Protein AF-A4CW11-F1 (afdb_monomer_lite)

Radius of gyration: 20.15 Å; chains: 1; bounding box: 32×16×64 Å

Secondary structure (DSSP, 8-state):
-----THHHHHHHHHHHHHHHHHHT-TT-PPP--SPPTTTTT--SHHHHHHHHHHHHHHHHHHHHHHHHHHHHHHHHHHHHHHS----

pLDDT: mean 82.45, std 16.31, range [39.28, 98.0]

Structure (mmCIF, N/CA/C/O backbone):
data_AF-A4CW11-F1
#
_entry.id   AF-A4CW11-F1
#
loop_
_atom_site.group_PDB
_atom_site.id
_atom_site.type_symbol
_atom_site.label_atom_id
_atom_site.label_alt_id
_atom_site.label_comp_id
_atom_site.label_asym_id
_atom_site.label_entity_id
_atom_site.label_seq_id
_atom_site.pdbx_PDB_ins_code
_atom_site.Cartn_x
_atom_site.Cartn_y
_atom_site.Cartn_z
_atom_site.occupancy
_atom_site.B_iso_or_equiv
_atom_site.auth_seq_id
_atom_site.auth_comp_id
_atom_site.auth_asym_id
_atom_site.auth_atom_id
_atom_site.pdbx_PDB_model_num
ATOM 1 N N . MET A 1 1 ? 18.203 -6.325 29.329 1.00 39.28 1 MET A N 1
ATOM 2 C CA . MET A 1 1 ? 17.108 -7.314 29.343 1.00 39.28 1 MET A CA 1
ATOM 3 C C . MET A 1 1 ? 16.009 -6.768 28.437 1.00 39.28 1 MET A C 1
ATOM 5 O O . MET A 1 1 ? 15.149 -6.036 28.900 1.00 39.28 1 MET A O 1
ATOM 9 N N . THR A 1 2 ? 16.127 -6.957 27.122 1.00 49.81 2 THR A N 1
ATOM 10 C CA . THR A 1 2 ? 15.150 -6.448 26.146 1.00 49.81 2 THR A CA 1
ATOM 11 C C . THR A 1 2 ? 13.906 -7.323 26.213 1.00 49.81 2 THR A C 1
ATOM 13 O O . THR A 1 2 ? 13.908 -8.430 25.676 1.00 49.81 2 THR A O 1
ATOM 16 N N . GLY A 1 3 ? 12.871 -6.852 26.910 1.00 52.69 3 GLY A N 1
ATOM 17 C CA . GLY A 1 3 ? 11.528 -7.381 26.725 1.00 52.69 3 GLY A CA 1
ATOM 18 C C . GLY A 1 3 ? 11.163 -7.148 25.269 1.00 52.69 3 GLY A C 1
ATOM 19 O O . GLY A 1 3 ? 11.015 -6.009 24.839 1.00 52.69 3 GLY A O 1
ATOM 20 N N . ILE A 1 4 ? 11.127 -8.214 24.477 1.00 55.91 4 ILE A N 1
ATOM 21 C CA . ILE A 1 4 ? 10.468 -8.163 23.180 1.00 55.91 4 ILE A CA 1
ATOM 22 C C . ILE A 1 4 ? 9.005 -7.927 23.543 1.00 55.91 4 ILE A C 1
ATOM 24 O O . ILE A 1 4 ? 8.369 -8.840 24.063 1.00 55.91 4 ILE A O 1
ATOM 28 N N . ASP A 1 5 ? 8.530 -6.690 23.382 1.00 60.56 5 ASP A N 1
ATOM 29 C CA . ASP A 1 5 ? 7.144 -6.310 23.649 1.00 60.56 5 ASP A CA 1
ATOM 30 C C . ASP A 1 5 ? 6.230 -7.347 22.996 1.00 60.56 5 ASP A C 1
ATOM 32 O O . ASP A 1 5 ? 6.190 -7.467 21.767 1.00 60.56 5 ASP A O 1
ATOM 36 N N . SER A 1 6 ? 5.500 -8.112 23.805 1.00 62.78 6 SER A N 1
ATOM 37 C CA . SER A 1 6 ? 4.507 -9.085 23.336 1.00 62.78 6 SER A CA 1
ATOM 38 C C . SER A 1 6 ? 3.421 -8.431 22.473 1.00 62.78 6 SER A C 1
ATOM 40 O O . SER A 1 6 ? 2.730 -9.118 21.726 1.00 62.78 6 SER A O 1
ATOM 42 N N . SER A 1 7 ? 3.329 -7.101 22.508 1.00 68.19 7 SER A N 1
ATOM 43 C CA . SER A 1 7 ? 2.450 -6.271 21.684 1.00 68.19 7 SER A CA 1
ATOM 44 C C . SER A 1 7 ? 2.965 -6.055 20.253 1.00 68.19 7 SER A C 1
ATOM 46 O O . SER A 1 7 ? 2.176 -5.799 19.350 1.00 68.19 7 SER A O 1
ATOM 48 N N . GLN A 1 8 ? 4.269 -6.210 19.988 1.00 78.94 8 GLN A N 1
ATOM 49 C CA . GLN A 1 8 ? 4.842 -6.076 18.640 1.00 78.94 8 GLN A CA 1
ATOM 50 C C . GLN A 1 8 ? 4.279 -7.079 17.617 1.00 78.94 8 GLN A C 1
ATOM 52 O O . GLN A 1 8 ? 3.940 -6.658 16.508 1.00 78.94 8 GLN A O 1
ATOM 57 N N . PRO A 1 9 ? 4.174 -8.393 17.909 1.00 85.75 9 PRO A N 1
ATOM 58 C CA . PRO A 1 9 ? 3.527 -9.326 16.988 1.00 85.75 9 PRO A CA 1
ATOM 59 C C . PRO A 1 9 ? 2.040 -9.011 16.772 1.00 85.75 9 PRO A C 1
ATOM 61 O O . PRO A 1 9 ? 1.599 -9.071 15.626 1.00 85.75 9 PRO A O 1
ATOM 64 N N . LEU A 1 10 ? 1.304 -8.601 17.814 1.00 89.25 10 LEU A N 1
ATOM 65 C CA . LEU A 1 10 ? -0.113 -8.222 17.706 1.00 89.25 10 LEU A CA 1
ATOM 66 C C . LEU A 1 10 ? -0.307 -6.993 16.813 1.00 89.25 10 LEU A C 1
ATOM 68 O O . LEU A 1 10 ? -1.128 -7.010 15.898 1.00 89.25 10 LEU A O 1
ATOM 72 N N . ARG A 1 11 ? 0.516 -5.959 17.006 1.00 90.44 11 ARG A N 1
ATOM 73 C CA . ARG A 1 11 ? 0.495 -4.749 16.181 1.00 90.44 11 ARG A CA 1
ATOM 74 C C . ARG A 1 11 ? 0.795 -5.045 14.713 1.00 90.44 11 ARG A C 1
ATOM 76 O O . ARG A 1 11 ? 0.096 -4.566 13.825 1.00 90.44 11 ARG A O 1
ATOM 83 N N . ARG A 1 12 ? 1.811 -5.872 14.435 1.00 92.62 12 ARG A N 1
ATOM 84 C CA . ARG A 1 12 ? 2.119 -6.293 13.056 1.00 92.62 12 ARG A CA 1
ATOM 85 C C . ARG A 1 12 ? 0.965 -7.062 12.419 1.00 92.62 12 ARG A C 1
ATOM 87 O O . ARG A 1 12 ? 0.690 -6.847 11.243 1.00 92.62 12 ARG A O 1
ATOM 94 N N . GLN A 1 13 ? 0.307 -7.937 13.177 1.00 94.31 13 GLN A N 1
ATOM 95 C CA . GLN A 1 13 ? -0.851 -8.680 12.690 1.00 94.31 13 GLN A CA 1
ATOM 96 C C . GLN A 1 13 ? -2.016 -7.737 12.373 1.00 94.31 13 GLN A C 1
ATOM 98 O O . GLN A 1 13 ? -2.564 -7.801 11.280 1.00 94.31 13 GLN A O 1
ATOM 103 N N . ARG A 1 14 ? -2.336 -6.795 13.263 1.00 94.19 14 ARG A N 1
ATOM 104 C CA . ARG A 1 14 ? -3.394 -5.802 13.036 1.00 94.19 14 ARG A CA 1
ATOM 105 C C . ARG A 1 14 ? -3.123 -4.926 11.809 1.00 94.19 14 ARG A C 1
ATOM 107 O O . ARG A 1 14 ? -4.008 -4.760 10.976 1.00 94.19 14 ARG A O 1
ATOM 114 N N . LEU A 1 15 ? -1.892 -4.434 11.644 1.00 96.19 15 LEU A N 1
ATOM 115 C CA . LEU A 1 15 ? -1.472 -3.701 10.441 1.00 96.19 15 LEU A CA 1
ATOM 116 C C . LEU A 1 15 ? -1.643 -4.526 9.162 1.00 96.19 15 LEU A C 1
ATOM 118 O O . LEU A 1 15 ? -2.060 -3.990 8.136 1.00 96.19 15 LEU A O 1
ATOM 122 N N . HIS A 1 16 ? -1.315 -5.818 9.216 1.00 96.88 16 HIS A N 1
ATOM 123 C CA . HIS A 1 16 ? -1.488 -6.726 8.088 1.00 96.88 16 HIS A CA 1
ATOM 124 C C . HIS A 1 16 ? -2.965 -6.879 7.709 1.00 96.88 16 HIS A C 1
ATOM 126 O O . HIS A 1 16 ? -3.303 -6.705 6.541 1.00 96.88 16 HIS A O 1
ATOM 132 N N . GLU A 1 17 ? -3.842 -7.118 8.686 1.00 97.50 17 GLU A N 1
ATOM 133 C CA . GLU A 1 17 ? -5.288 -7.233 8.459 1.00 97.50 17 GLU A CA 1
ATOM 134 C C . GLU A 1 17 ? -5.886 -5.934 7.897 1.00 97.50 17 GLU A C 1
ATOM 136 O O . GLU A 1 17 ? -6.643 -5.962 6.926 1.00 97.50 17 GLU A O 1
ATOM 141 N N . LEU A 1 18 ? -5.495 -4.775 8.442 1.00 97.69 18 LEU A N 1
ATOM 142 C CA . LEU A 1 18 ? -5.917 -3.470 7.924 1.00 97.69 18 LEU A CA 1
ATOM 143 C C . LEU A 1 18 ? -5.469 -3.266 6.475 1.00 97.69 18 LEU A C 1
ATOM 145 O O . LEU A 1 18 ? -6.245 -2.790 5.646 1.00 97.69 18 LEU A O 1
ATOM 149 N N . LEU A 1 19 ? -4.232 -3.640 6.149 1.00 97.56 19 LEU A N 1
ATOM 150 C CA . LEU A 1 19 ? -3.721 -3.539 4.788 1.00 97.56 19 LEU A CA 1
ATOM 151 C C . LEU A 1 19 ? -4.473 -4.471 3.828 1.00 97.56 19 LEU A C 1
ATOM 153 O O . LEU A 1 19 ? -4.820 -4.037 2.732 1.00 97.56 19 LEU A O 1
ATOM 157 N N . LEU A 1 20 ? -4.761 -5.714 4.230 1.00 97.19 20 LEU A N 1
ATOM 158 C CA . LEU A 1 20 ? -5.562 -6.644 3.428 1.00 97.19 20 LEU A CA 1
ATOM 159 C C . LEU A 1 20 ? -6.972 -6.101 3.179 1.00 97.19 20 LEU A C 1
ATOM 161 O O . LEU A 1 20 ? -7.446 -6.142 2.045 1.00 97.19 20 LEU A O 1
ATOM 165 N N . ALA A 1 21 ? -7.617 -5.542 4.205 1.00 97.56 21 ALA A N 1
ATOM 166 C CA . ALA A 1 21 ? -8.937 -4.935 4.075 1.00 97.56 21 ALA A CA 1
ATOM 167 C C . ALA A 1 21 ? -8.930 -3.730 3.121 1.00 97.56 21 ALA A C 1
ATOM 169 O O . ALA A 1 21 ? -9.846 -3.579 2.315 1.00 97.56 21 ALA A O 1
ATOM 170 N N . LEU A 1 22 ? -7.894 -2.885 3.177 1.00 97.12 22 LEU A N 1
ATOM 171 C CA . LEU A 1 22 ? -7.737 -1.757 2.256 1.00 97.12 22 LEU A CA 1
ATOM 172 C C . LEU A 1 22 ? -7.501 -2.229 0.818 1.00 97.12 22 LEU A C 1
ATOM 174 O O . LEU A 1 22 ? -8.161 -1.731 -0.085 1.00 97.12 22 LEU A O 1
ATOM 178 N N . ILE A 1 23 ? -6.625 -3.218 0.611 1.00 96.25 23 ILE A N 1
ATOM 179 C CA . ILE A 1 23 ? -6.380 -3.821 -0.708 1.00 96.25 23 ILE A CA 1
ATOM 180 C C . ILE A 1 23 ? -7.669 -4.414 -1.284 1.00 96.25 23 ILE A C 1
ATOM 182 O O . ILE A 1 23 ? -7.965 -4.196 -2.452 1.00 96.25 23 ILE A O 1
ATOM 186 N N . ALA A 1 24 ? -8.466 -5.114 -0.473 1.00 95.25 24 ALA A N 1
ATOM 187 C CA . ALA A 1 24 ? -9.723 -5.719 -0.911 1.00 95.25 24 ALA A CA 1
ATOM 188 C C . ALA A 1 24 ? -10.804 -4.696 -1.311 1.00 95.25 24 ALA A C 1
ATOM 190 O O . ALA A 1 24 ? -11.775 -5.073 -1.963 1.00 95.25 24 ALA A O 1
ATOM 191 N N . ARG A 1 25 ? -10.664 -3.420 -0.918 1.00 95.06 25 ARG A N 1
ATOM 192 C CA . ARG A 1 25 ? -11.552 -2.326 -1.352 1.00 95.06 25 ARG A CA 1
ATOM 193 C C . ARG A 1 25 ? -11.099 -1.647 -2.645 1.00 95.06 25 ARG A C 1
ATOM 195 O O . ARG A 1 25 ? -11.862 -0.849 -3.180 1.00 95.06 25 ARG A O 1
ATOM 202 N N . GLU A 1 26 ? -9.884 -1.909 -3.116 1.00 93.31 26 GLU A N 1
ATOM 203 C CA . GLU A 1 26 ? -9.373 -1.349 -4.366 1.00 93.31 26 GLU A CA 1
ATOM 204 C C . GLU A 1 26 ? -9.740 -2.275 -5.534 1.00 93.31 26 GLU A C 1
ATOM 206 O O . GLU A 1 26 ? -9.145 -3.337 -5.706 1.00 93.31 26 GLU A O 1
ATOM 211 N N . ASP A 1 27 ? -10.716 -1.865 -6.349 1.00 85.75 27 ASP A N 1
ATOM 212 C CA . ASP A 1 27 ? -11.272 -2.693 -7.433 1.00 85.75 27 ASP A CA 1
ATOM 213 C C . ASP A 1 27 ? -10.276 -2.985 -8.577 1.00 85.75 27 ASP A C 1
ATOM 215 O O . ASP A 1 27 ? -10.403 -3.995 -9.266 1.00 85.75 27 ASP A O 1
ATOM 219 N N . ASP A 1 28 ? -9.284 -2.112 -8.792 1.00 87.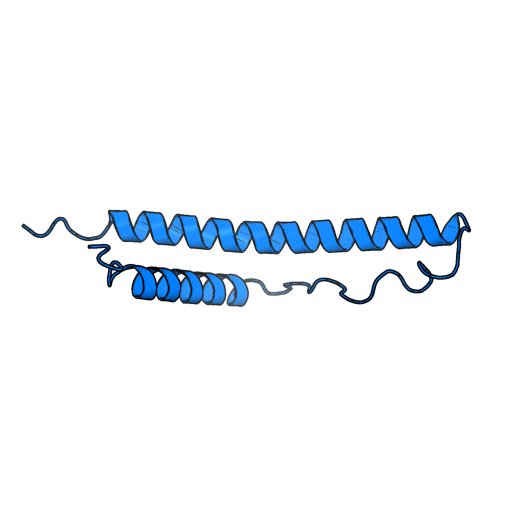94 28 ASP A N 1
ATOM 220 C CA . ASP A 1 28 ? -8.296 -2.217 -9.880 1.00 87.94 28 ASP A CA 1
ATOM 221 C C . ASP A 1 28 ? -6.877 -1.905 -9.380 1.00 87.94 28 ASP A C 1
ATOM 223 O O . ASP A 1 28 ? -6.208 -0.940 -9.781 1.00 87.94 28 ASP A O 1
ATOM 227 N N . LEU A 1 29 ? -6.422 -2.706 -8.415 1.00 90.56 29 LEU A N 1
ATOM 228 C CA . LEU A 1 29 ? -5.070 -2.594 -7.887 1.00 90.56 29 LEU A CA 1
ATOM 229 C C . LEU A 1 29 ? -4.061 -3.229 -8.854 1.00 90.56 29 LEU A C 1
ATOM 231 O O . LEU A 1 29 ? -3.747 -4.417 -8.788 1.00 90.56 29 LEU A O 1
ATOM 235 N N . GLU A 1 30 ? -3.544 -2.403 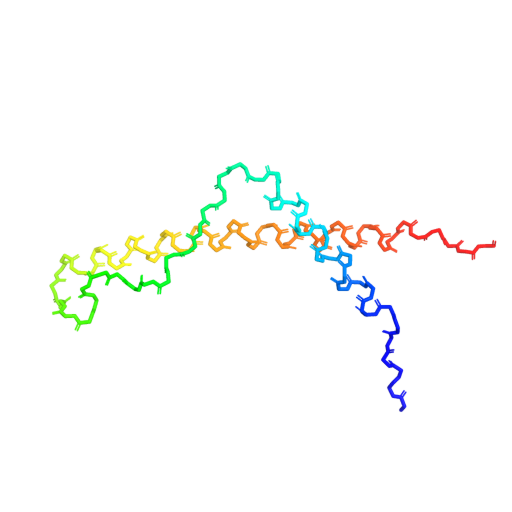-9.759 1.00 91.81 30 G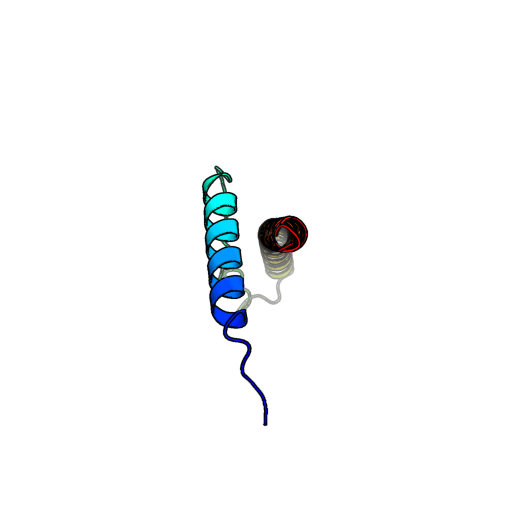LU A N 1
ATOM 236 C CA . GLU A 1 30 ? -2.483 -2.784 -10.691 1.00 91.81 30 GLU A CA 1
ATOM 237 C C . GLU A 1 30 ? -1.236 -3.317 -9.964 1.00 91.81 30 GLU A C 1
ATOM 239 O O . GLU A 1 30 ? -0.764 -2.720 -8.997 1.00 91.81 30 GLU A O 1
ATOM 244 N N . LEU A 1 31 ? -0.640 -4.389 -10.494 1.00 90.56 31 LEU A N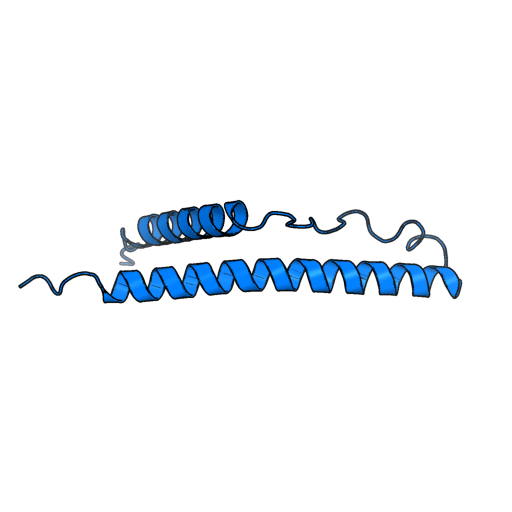 1
ATOM 245 C CA . LEU A 1 31 ? 0.657 -4.898 -10.042 1.00 90.56 31 LEU A CA 1
ATOM 246 C C . LEU A 1 31 ? 1.816 -4.191 -10.761 1.00 90.56 31 LEU A C 1
ATOM 248 O O . LEU A 1 31 ? 1.680 -3.729 -11.899 1.00 90.56 31 LEU A O 1
ATOM 252 N N . MET A 1 32 ? 2.971 -4.124 -10.092 1.00 89.25 32 MET A N 1
ATOM 253 C CA . MET A 1 32 ? 4.209 -3.649 -10.713 1.00 89.25 32 MET A CA 1
ATOM 254 C C . MET A 1 32 ? 4.677 -4.648 -11.768 1.00 89.25 32 MET A C 1
ATOM 256 O O . MET A 1 32 ? 4.556 -5.859 -11.586 1.00 89.25 32 MET A O 1
ATOM 260 N N . ASP A 1 33 ? 5.248 -4.129 -12.848 1.00 84.38 33 ASP A N 1
ATOM 261 C CA . ASP A 1 33 ? 5.872 -4.953 -13.871 1.00 84.38 33 ASP A CA 1
ATOM 262 C C . ASP A 1 33 ? 7.298 -5.306 -13.426 1.00 84.38 33 ASP A C 1
ATOM 264 O O . ASP A 1 33 ? 8.157 -4.423 -13.305 1.00 84.38 33 ASP A O 1
ATOM 268 N N . GLY A 1 34 ? 7.499 -6.578 -13.071 1.00 78.81 34 GLY A N 1
ATOM 269 C CA . GLY A 1 34 ? 8.758 -7.101 -12.535 1.00 78.81 34 GLY A CA 1
ATOM 270 C C . GLY A 1 34 ? 9.775 -7.443 -13.619 1.00 78.81 34 GLY A C 1
ATOM 271 O O . GLY A 1 34 ? 10.981 -7.377 -13.369 1.00 78.81 34 GLY A O 1
ATOM 272 N N . ASP A 1 35 ? 9.293 -7.741 -14.825 1.00 76.62 35 ASP A N 1
ATOM 273 C CA . ASP A 1 35 ? 10.151 -7.836 -15.987 1.00 76.62 35 ASP A CA 1
ATOM 274 C C . ASP A 1 35 ? 10.478 -6.401 -16.411 1.00 76.62 35 ASP A C 1
ATOM 276 O O . ASP A 1 35 ? 9.607 -5.562 -16.656 1.00 76.62 35 ASP A O 1
ATOM 280 N N . GLY A 1 36 ? 11.769 -6.066 -16.405 1.00 70.19 36 GLY A N 1
ATOM 281 C CA . GLY A 1 36 ? 12.222 -4.778 -16.912 1.00 70.19 36 GLY A CA 1
ATOM 282 C C . GLY A 1 36 ? 11.752 -4.575 -18.360 1.00 70.19 36 GLY A C 1
ATOM 283 O O . GLY A 1 36 ? 11.387 -5.536 -19.040 1.00 70.19 36 GLY A O 1
ATOM 284 N N . PRO A 1 37 ? 11.798 -3.340 -18.878 1.00 71.62 37 PRO A N 1
ATOM 285 C CA . PRO A 1 37 ? 11.297 -3.027 -20.212 1.00 71.62 37 PRO A CA 1
ATOM 286 C C . PRO A 1 37 ? 11.886 -3.997 -21.237 1.00 71.62 37 PRO A C 1
ATOM 288 O O . PRO A 1 37 ? 13.113 -4.122 -21.329 1.00 71.62 37 PRO A O 1
ATOM 291 N N . ALA A 1 38 ? 11.032 -4.700 -21.987 1.00 63.25 38 ALA A N 1
ATOM 292 C CA . ALA A 1 38 ? 11.482 -5.638 -23.008 1.00 63.25 38 ALA A CA 1
ATOM 293 C C . ALA A 1 38 ? 12.455 -4.915 -23.960 1.00 63.25 38 ALA A C 1
ATOM 295 O O . ALA A 1 38 ? 12.077 -3.968 -24.646 1.00 63.25 38 ALA A O 1
ATOM 296 N N . GLY A 1 39 ? 13.730 -5.318 -23.956 1.00 56.22 39 GLY A N 1
ATOM 297 C CA . GLY A 1 39 ? 14.778 -4.694 -24.774 1.00 56.22 39 GLY A CA 1
ATOM 298 C C . GLY A 1 39 ? 15.722 -3.718 -24.059 1.00 56.22 39 GLY A C 1
ATOM 299 O O . GLY A 1 39 ? 16.653 -3.230 -24.701 1.00 56.22 39 GLY A O 1
ATOM 300 N N . LEU A 1 40 ? 15.584 -3.483 -22.746 1.00 56.84 40 LEU A N 1
ATOM 301 C CA . LEU A 1 40 ? 16.521 -2.624 -22.001 1.00 56.84 40 LEU A CA 1
ATOM 302 C C . LEU A 1 40 ? 17.956 -3.181 -21.975 1.00 56.84 40 LEU A C 1
ATOM 304 O O . LEU A 1 40 ? 18.921 -2.425 -21.936 1.00 56.84 40 LEU A O 1
ATOM 308 N N . ALA A 1 41 ? 18.094 -4.508 -22.058 1.00 56.25 41 ALA A N 1
ATOM 309 C CA . ALA A 1 41 ? 19.384 -5.190 -22.144 1.00 56.25 41 ALA A CA 1
ATOM 310 C C . ALA A 1 41 ? 20.028 -5.143 -23.548 1.00 56.25 41 ALA A C 1
ATOM 312 O O . ALA A 1 41 ? 21.161 -5.593 -23.698 1.00 56.25 41 ALA A O 1
ATOM 313 N N . GLY A 1 42 ? 19.335 -4.633 -24.578 1.00 54.06 42 GLY A N 1
ATOM 314 C CA . GLY A 1 42 ? 19.773 -4.782 -25.973 1.00 54.06 42 GLY A CA 1
ATOM 315 C C . GLY A 1 42 ? 19.714 -3.537 -26.855 1.00 54.06 42 GLY A C 1
ATOM 316 O O . GLY A 1 42 ? 20.332 -3.546 -27.915 1.00 54.06 42 GLY A O 1
ATOM 317 N N . SER A 1 43 ? 19.016 -2.467 -26.461 1.00 54.09 43 SER A N 1
ATOM 318 C CA . SER A 1 43 ? 18.824 -1.314 -27.345 1.00 54.09 43 SER A CA 1
ATOM 319 C C . SER A 1 43 ? 19.231 0.009 -26.704 1.00 54.09 43 SER A C 1
ATOM 321 O O . SER A 1 43 ? 18.452 0.650 -26.005 1.00 54.09 43 SER A O 1
ATOM 323 N N . ALA A 1 44 ? 20.437 0.472 -27.038 1.00 58.41 44 ALA A N 1
ATOM 324 C CA . ALA A 1 44 ? 20.866 1.861 -26.854 1.00 58.41 44 ALA A CA 1
ATOM 325 C C . ALA A 1 44 ? 20.245 2.811 -27.909 1.00 58.41 44 ALA A C 1
ATOM 327 O O . ALA A 1 44 ? 20.830 3.838 -28.250 1.00 58.41 44 ALA A O 1
ATOM 328 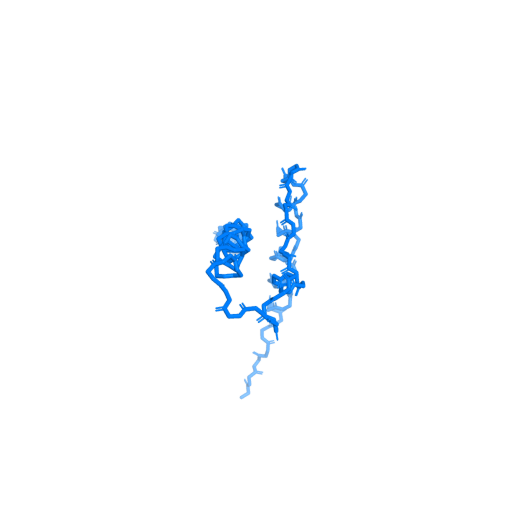N N . SER A 1 45 ? 19.089 2.453 -28.483 1.00 65.25 45 SER A N 1
ATOM 329 C CA . SER A 1 45 ? 18.337 3.315 -29.397 1.00 65.25 45 SER A CA 1
ATOM 330 C C . SER A 1 45 ? 17.403 4.247 -28.618 1.00 65.25 45 SER A C 1
ATOM 332 O O . SER A 1 45 ? 16.945 3.924 -27.519 1.00 65.25 45 SER A O 1
ATOM 334 N N . GLY A 1 46 ? 17.073 5.405 -29.200 1.00 69.88 46 GLY A N 1
ATOM 335 C CA . GLY A 1 46 ? 16.143 6.364 -28.588 1.00 69.88 46 GLY A CA 1
ATOM 336 C C . GLY A 1 46 ? 14.757 5.778 -28.282 1.00 69.88 46 GLY A C 1
ATOM 337 O O . GLY A 1 46 ? 14.105 6.209 -27.338 1.00 69.88 46 GLY A O 1
ATOM 338 N N . GLU A 1 47 ? 14.329 4.750 -29.017 1.00 76.75 47 GLU A N 1
ATOM 339 C CA . GLU A 1 47 ? 13.067 4.041 -28.776 1.00 76.75 47 GLU A CA 1
ATOM 340 C C . GLU A 1 47 ? 13.111 3.197 -27.490 1.00 76.75 47 GLU A C 1
ATOM 342 O O . GLU A 1 47 ? 12.165 3.224 -26.703 1.00 76.75 47 GLU A O 1
ATOM 347 N N . GLY A 1 48 ? 14.244 2.540 -27.205 1.00 77.56 48 GLY A N 1
ATOM 348 C CA . GLY A 1 48 ? 14.448 1.791 -25.959 1.00 77.56 48 GLY A CA 1
ATOM 349 C C . GLY A 1 48 ? 14.382 2.682 -24.715 1.00 77.56 48 GLY A C 1
ATOM 350 O O . GLY A 1 48 ? 13.781 2.304 -23.709 1.00 77.56 48 GLY A O 1
ATOM 351 N N . ALA A 1 49 ? 14.913 3.907 -24.802 1.00 80.19 49 ALA A N 1
ATOM 352 C CA . ALA A 1 49 ? 14.836 4.890 -23.720 1.00 80.19 49 ALA A CA 1
ATOM 353 C C . ALA A 1 49 ? 13.394 5.354 -23.438 1.00 80.19 49 ALA A C 1
ATOM 355 O O . ALA A 1 49 ? 13.009 5.510 -22.279 1.00 80.19 49 ALA A O 1
ATOM 356 N N . VAL A 1 50 ? 12.573 5.531 -24.479 1.00 84.88 50 VAL A N 1
ATOM 357 C CA . VAL A 1 50 ? 11.156 5.908 -24.327 1.00 84.88 50 VAL A CA 1
ATOM 358 C C . VAL A 1 50 ? 10.351 4.780 -23.679 1.00 84.88 50 VAL A C 1
ATOM 360 O O . VAL A 1 50 ? 9.539 5.036 -22.789 1.00 84.88 50 VAL A O 1
ATOM 363 N N . VAL A 1 51 ? 10.581 3.529 -24.086 1.00 84.44 51 VAL A N 1
ATOM 364 C CA . VAL A 1 51 ? 9.921 2.357 -23.486 1.00 84.44 51 VAL A CA 1
ATOM 365 C C . VAL A 1 51 ? 10.325 2.202 -22.014 1.00 84.44 51 VAL A C 1
ATOM 367 O O . VAL A 1 51 ? 9.467 1.966 -21.162 1.00 84.44 51 VAL A O 1
ATOM 370 N N . ALA A 1 52 ? 11.600 2.437 -21.689 1.00 85.12 52 ALA A N 1
ATOM 371 C CA . ALA A 1 52 ? 12.094 2.426 -20.317 1.00 85.12 52 ALA A CA 1
ATOM 372 C C . ALA A 1 52 ? 11.456 3.494 -19.425 1.00 85.12 52 ALA A C 1
ATOM 374 O O . ALA A 1 52 ? 11.035 3.197 -18.306 1.00 85.12 52 ALA A O 1
ATOM 375 N N . ALA A 1 53 ? 11.353 4.725 -19.931 1.00 88.50 53 ALA A N 1
ATOM 376 C CA . ALA A 1 53 ? 10.722 5.824 -19.211 1.00 88.50 53 ALA A CA 1
ATOM 377 C C . ALA A 1 53 ? 9.254 5.507 -18.886 1.00 88.50 53 ALA A C 1
ATOM 379 O O . ALA A 1 53 ? 8.832 5.654 -17.742 1.00 88.50 53 ALA A O 1
ATOM 380 N N . ARG A 1 54 ? 8.497 4.969 -19.852 1.00 88.94 54 ARG A N 1
ATOM 381 C CA . ARG A 1 54 ? 7.088 4.588 -19.650 1.00 88.94 54 ARG A CA 1
ATOM 382 C C . ARG A 1 54 ? 6.910 3.488 -18.605 1.00 88.94 54 ARG A C 1
ATOM 384 O O . ARG A 1 54 ? 6.005 3.576 -17.778 1.00 88.94 54 ARG A O 1
ATOM 391 N N . TRP A 1 55 ? 7.759 2.461 -18.633 1.00 90.94 55 TRP A N 1
ATOM 392 C CA . TRP A 1 55 ? 7.755 1.406 -17.616 1.00 90.94 55 TRP A CA 1
ATOM 393 C C . TRP A 1 55 ? 8.057 1.971 -16.225 1.00 90.94 55 TRP A C 1
ATOM 395 O O . TRP A 1 55 ? 7.344 1.666 -15.269 1.00 90.94 55 TRP A O 1
ATOM 405 N N . LEU A 1 56 ? 9.052 2.859 -16.114 1.00 91.75 56 LEU A N 1
ATOM 406 C CA . LEU A 1 56 ? 9.409 3.490 -14.844 1.00 91.75 56 LEU A CA 1
ATOM 407 C C . LEU A 1 56 ? 8.266 4.360 -14.309 1.00 91.75 56 LEU A C 1
ATOM 409 O O . LEU A 1 56 ? 7.916 4.250 -13.138 1.00 91.75 56 LEU A O 1
ATOM 413 N N . GLU A 1 57 ? 7.644 5.177 -15.160 1.00 93.06 57 GLU A N 1
ATOM 414 C CA . GLU A 1 57 ? 6.480 5.994 -14.800 1.00 93.06 57 GLU A CA 1
ATOM 415 C C . GLU A 1 57 ? 5.293 5.135 -14.344 1.00 93.06 57 GLU A C 1
ATOM 417 O O . GLU A 1 57 ? 4.616 5.471 -13.367 1.00 93.06 57 GLU A O 1
ATOM 422 N N . ARG A 1 58 ? 5.034 4.009 -15.026 1.00 92.94 58 ARG A N 1
ATOM 423 C CA . ARG A 1 58 ? 4.001 3.040 -14.631 1.00 92.94 58 ARG A CA 1
ATOM 424 C C . ARG A 1 58 ? 4.305 2.461 -13.251 1.00 92.94 58 ARG A C 1
ATOM 426 O O . ARG A 1 58 ? 3.461 2.558 -12.364 1.00 92.94 58 ARG A O 1
ATOM 433 N N . ASN A 1 59 ? 5.506 1.929 -13.044 1.00 94.56 59 ASN A N 1
ATOM 434 C CA . ASN A 1 59 ? 5.895 1.326 -11.772 1.00 94.56 59 ASN A CA 1
ATOM 435 C C . ASN A 1 59 ? 5.932 2.348 -10.632 1.00 94.56 59 ASN A C 1
ATOM 437 O O . ASN A 1 59 ? 5.478 2.046 -9.531 1.00 94.56 59 ASN A O 1
ATOM 441 N N . GLN A 1 60 ? 6.375 3.581 -10.887 1.00 94.75 60 GLN A N 1
ATOM 442 C CA . GLN A 1 60 ? 6.322 4.657 -9.901 1.00 94.75 60 GLN A CA 1
ATOM 443 C C . GLN A 1 60 ? 4.876 4.961 -9.494 1.00 94.75 60 GLN A C 1
ATOM 445 O O . GLN A 1 60 ? 4.590 5.079 -8.304 1.00 94.75 60 GLN A O 1
ATOM 450 N N . ARG A 1 61 ? 3.948 5.038 -10.455 1.00 95.19 61 ARG A N 1
ATOM 451 C CA . ARG A 1 61 ? 2.519 5.257 -10.188 1.00 95.19 61 ARG A CA 1
ATOM 452 C C . ARG A 1 61 ? 1.921 4.134 -9.344 1.00 95.19 61 ARG A C 1
ATOM 454 O O . ARG A 1 61 ? 1.252 4.418 -8.354 1.00 95.19 61 ARG A O 1
ATOM 461 N N . VAL A 1 62 ? 2.183 2.880 -9.713 1.00 95.12 62 VAL A N 1
ATOM 462 C CA . VAL A 1 62 ? 1.716 1.701 -8.970 1.00 95.12 62 VAL A CA 1
ATOM 463 C C . VAL A 1 62 ? 2.275 1.711 -7.548 1.00 95.12 62 VAL A C 1
ATOM 465 O O . VAL A 1 62 ? 1.525 1.614 -6.580 1.00 95.12 62 VAL A O 1
ATOM 468 N N . PHE A 1 63 ? 3.579 1.930 -7.398 1.00 95.56 63 PHE A N 1
ATOM 469 C CA . PHE A 1 63 ? 4.230 2.000 -6.095 1.00 95.56 63 PHE A CA 1
ATOM 470 C C . PHE A 1 63 ? 3.631 3.091 -5.197 1.00 95.56 63 PHE A C 1
ATOM 472 O O . PHE A 1 63 ? 3.386 2.845 -4.017 1.00 95.56 63 PHE A O 1
ATOM 479 N N . GLN A 1 64 ? 3.326 4.274 -5.742 1.00 95.94 64 GLN A N 1
ATOM 480 C CA . GLN A 1 64 ? 2.676 5.345 -4.980 1.00 95.94 64 GLN A CA 1
ATOM 481 C C . GLN A 1 64 ? 1.276 4.957 -4.482 1.00 95.94 64 GLN A C 1
ATOM 483 O O . GLN A 1 64 ? 0.931 5.307 -3.349 1.00 95.94 64 GLN A O 1
ATOM 488 N N . LYS A 1 65 ? 0.496 4.200 -5.272 1.00 95.12 65 LYS A N 1
ATOM 489 C CA . LYS A 1 65 ? -0.805 3.654 -4.837 1.00 95.12 65 LYS A CA 1
ATOM 490 C C . LYS A 1 65 ? -0.623 2.717 -3.636 1.00 95.12 65 LYS A C 1
ATOM 492 O O . LYS A 1 65 ? -1.226 2.943 -2.590 1.00 95.12 65 LYS A O 1
ATOM 497 N N . TYR A 1 66 ? 0.285 1.743 -3.726 1.00 96.12 66 TYR A N 1
ATOM 498 C CA . TYR A 1 66 ? 0.585 0.839 -2.606 1.00 96.12 66 TYR A CA 1
ATOM 499 C C . TYR A 1 66 ? 1.086 1.576 -1.362 1.00 96.12 66 TYR A C 1
ATOM 501 O O . TYR A 1 66 ? 0.650 1.287 -0.248 1.00 96.12 66 TYR A O 1
ATOM 509 N N . GLN A 1 67 ? 1.968 2.564 -1.531 1.00 96.38 67 GLN A N 1
ATOM 510 C CA . GLN A 1 67 ? 2.439 3.376 -0.412 1.00 96.38 67 GLN A CA 1
ATOM 511 C C . GLN A 1 67 ? 1.303 4.145 0.267 1.00 96.38 67 GLN A C 1
ATOM 513 O O . GLN A 1 67 ? 1.329 4.302 1.486 1.00 96.38 67 GLN A O 1
ATOM 518 N N . ALA A 1 68 ? 0.316 4.632 -0.490 1.00 97.25 68 ALA A N 1
ATOM 519 C CA . ALA A 1 68 ? -0.854 5.282 0.088 1.00 97.25 68 ALA A CA 1
ATOM 520 C C . ALA A 1 68 ? -1.664 4.306 0.954 1.00 97.25 68 ALA A C 1
ATOM 522 O O . ALA A 1 68 ? -1.993 4.659 2.082 1.00 97.25 68 ALA A O 1
ATOM 523 N N . LEU A 1 69 ? -1.890 3.071 0.491 1.00 97.44 69 LEU A N 1
ATOM 524 C CA . LEU A 1 69 ? -2.586 2.035 1.268 1.00 97.44 69 LEU A CA 1
ATOM 525 C C . LEU A 1 69 ? -1.848 1.700 2.569 1.00 97.44 69 LEU A C 1
ATOM 527 O O . LEU A 1 69 ? -2.455 1.678 3.637 1.00 97.44 69 LEU A O 1
ATOM 531 N N . VAL A 1 70 ? -0.528 1.511 2.501 1.00 97.31 70 VAL A N 1
ATOM 532 C CA . VAL A 1 70 ? 0.296 1.237 3.688 1.00 97.31 70 VAL A CA 1
ATOM 533 C C . VAL A 1 70 ? 0.249 2.402 4.675 1.00 97.31 70 VAL A C 1
ATOM 535 O O . VAL A 1 70 ? 0.067 2.180 5.870 1.00 97.31 70 VAL A O 1
ATOM 538 N N . ARG A 1 71 ? 0.374 3.650 4.200 1.00 98.00 71 ARG A N 1
ATOM 539 C CA . ARG A 1 71 ? 0.259 4.833 5.069 1.00 98.00 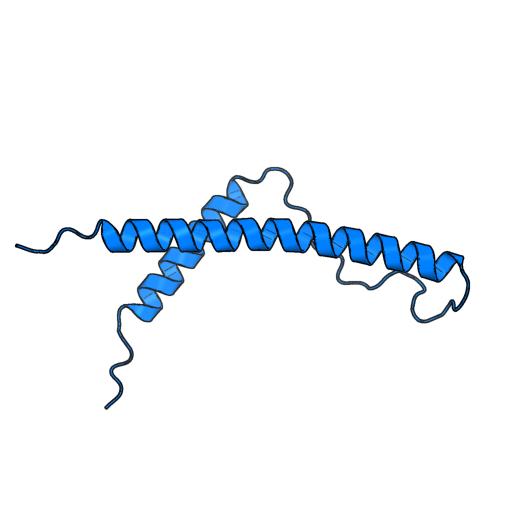71 ARG A CA 1
ATOM 540 C C . ARG A 1 71 ? -1.105 4.891 5.751 1.00 98.00 71 ARG A C 1
ATOM 542 O O . ARG A 1 71 ? -1.150 5.118 6.953 1.00 98.00 71 ARG A O 1
ATOM 549 N N . THR A 1 72 ? -2.186 4.623 5.019 1.00 97.75 72 THR A N 1
ATOM 550 C CA . THR A 1 72 ? -3.542 4.577 5.580 1.00 97.75 72 THR A CA 1
ATOM 551 C C . THR A 1 72 ? -3.679 3.486 6.640 1.00 97.75 72 THR A C 1
ATOM 553 O O . THR A 1 72 ? -4.193 3.770 7.717 1.00 97.75 72 THR A O 1
ATOM 556 N N . ALA A 1 73 ? -3.171 2.272 6.397 1.00 97.69 73 ALA A N 1
ATOM 557 C CA . ALA A 1 73 ? -3.178 1.196 7.392 1.00 97.69 73 ALA A CA 1
ATOM 558 C C . ALA A 1 73 ? -2.451 1.609 8.683 1.00 97.69 73 ALA A C 1
ATOM 560 O O . ALA A 1 73 ? -2.967 1.393 9.775 1.00 97.69 73 ALA A O 1
ATOM 561 N N . VAL A 1 74 ? -1.288 2.262 8.560 1.00 96.31 74 VAL A N 1
ATOM 562 C CA . VAL A 1 74 ? -0.523 2.784 9.705 1.00 96.31 74 VAL A CA 1
ATOM 563 C C . VAL A 1 74 ? -1.277 3.889 10.443 1.00 96.31 74 VAL A C 1
ATOM 565 O O . VAL A 1 74 ? -1.261 3.918 11.671 1.00 96.31 74 VAL A O 1
ATOM 568 N N . THR A 1 75 ? -1.946 4.792 9.726 1.00 96.62 75 THR A N 1
ATOM 569 C CA . THR A 1 75 ? -2.774 5.831 10.350 1.00 96.62 75 THR A CA 1
ATOM 570 C C . THR A 1 75 ? -3.948 5.224 11.114 1.00 96.62 75 THR A C 1
ATOM 572 O O . THR A 1 75 ? -4.185 5.626 12.246 1.00 96.62 75 THR A O 1
ATOM 575 N N . LEU A 1 76 ? -4.652 4.245 10.539 1.00 96.12 76 LEU A N 1
ATOM 576 C CA . LEU A 1 76 ? -5.757 3.557 11.213 1.00 96.12 76 LEU A CA 1
ATOM 577 C C . LEU A 1 76 ? -5.278 2.789 12.452 1.00 96.12 76 LEU A C 1
ATOM 579 O O . LEU A 1 76 ? -5.895 2.897 13.503 1.00 96.12 76 LEU A O 1
ATOM 583 N N . ASP A 1 77 ? -4.151 2.081 12.355 1.00 94.50 77 ASP A N 1
ATOM 584 C CA . ASP A 1 77 ? -3.516 1.394 13.487 1.00 94.50 77 ASP A CA 1
ATOM 585 C C . ASP A 1 77 ? -3.193 2.355 14.641 1.00 94.50 77 ASP A C 1
ATOM 587 O O . ASP A 1 77 ? -3.498 2.059 15.791 1.00 94.50 77 ASP A O 1
ATOM 591 N N . ALA A 1 78 ? -2.640 3.531 14.327 1.00 92.88 78 ALA A N 1
ATOM 592 C CA . ALA A 1 78 ? -2.315 4.547 15.325 1.00 92.88 78 ALA A CA 1
ATOM 593 C C . ALA A 1 78 ? -3.557 5.181 15.973 1.00 92.88 78 ALA A C 1
ATOM 595 O O . ALA A 1 78 ? -3.507 5.548 17.144 1.00 92.88 78 ALA A O 1
ATOM 596 N N . LEU A 1 79 ? -4.658 5.324 15.226 1.00 93.12 79 LEU A N 1
ATOM 597 C CA . LEU A 1 79 ? -5.930 5.792 15.783 1.00 93.12 79 LEU A CA 1
ATOM 598 C C . LEU A 1 79 ? -6.519 4.754 16.747 1.00 93.12 79 LEU A C 1
ATOM 600 O O . LEU A 1 79 ? -6.914 5.126 17.846 1.00 93.12 79 LEU A O 1
ATOM 604 N N . LEU A 1 80 ? -6.482 3.470 16.377 1.00 89.62 80 LEU A N 1
ATOM 605 C CA . LEU A 1 80 ? -6.961 2.368 17.219 1.00 89.62 80 LEU A CA 1
ATOM 606 C C . LEU A 1 80 ? -6.145 2.220 18.511 1.00 89.62 80 LEU A C 1
ATOM 608 O O . LEU A 1 80 ? -6.719 1.984 19.568 1.00 89.62 80 LEU A O 1
ATOM 612 N N . ASP A 1 81 ? -4.822 2.408 18.453 1.00 84.25 81 ASP A N 1
ATOM 613 C CA . ASP A 1 81 ? -3.970 2.418 19.654 1.00 84.25 81 ASP A CA 1
ATOM 614 C C . ASP A 1 81 ? -4.310 3.579 20.610 1.00 84.25 81 ASP A C 1
ATOM 616 O O . ASP A 1 81 ? -4.092 3.472 21.814 1.00 84.25 81 ASP A O 1
ATOM 620 N N . GLY A 1 82 ? -4.846 4.692 20.094 1.00 77.62 82 GLY A N 1
ATOM 621 C CA . GLY A 1 82 ? -5.316 5.820 20.904 1.00 77.62 82 GLY A CA 1
ATOM 622 C C . GLY A 1 82 ? -6.728 5.643 21.477 1.00 77.62 82 GLY A C 1
ATOM 623 O O . GLY A 1 82 ? -7.104 6.385 22.383 1.00 77.62 82 GLY A O 1
ATOM 624 N N . GLU A 1 83 ? -7.500 4.688 20.953 1.00 66.19 83 GLU A N 1
ATOM 625 C CA . GLU A 1 83 ? -8.853 4.348 21.408 1.00 66.19 83 GLU A CA 1
ATOM 626 C C . GLU A 1 83 ? -8.875 3.251 22.480 1.00 66.19 83 GLU A C 1
ATOM 628 O O . GLU A 1 83 ? -9.939 3.017 23.056 1.00 66.19 83 GLU A O 1
ATOM 633 N N . GLU A 1 84 ? -7.744 2.591 22.780 1.00 62.09 84 GLU A N 1
ATOM 634 C CA . GLU A 1 84 ? -7.685 1.657 23.908 1.00 62.09 84 GLU A CA 1
ATOM 635 C C . GLU A 1 84 ? -8.095 2.413 25.183 1.00 62.09 84 GLU A C 1
ATOM 637 O O . GLU A 1 84 ? -7.415 3.371 25.576 1.00 62.09 84 GLU A O 1
ATOM 642 N N . PRO A 1 85 ? -9.239 2.057 25.804 1.00 54.50 85 PRO A N 1
ATOM 643 C CA . PRO A 1 85 ? -9.727 2.766 26.969 1.00 54.50 85 PRO A CA 1
ATOM 644 C C . PRO A 1 85 ? -8.626 2.718 28.013 1.00 54.50 85 PRO A C 1
ATOM 646 O O . PRO A 1 85 ? -8.073 1.659 28.304 1.00 54.50 85 PRO A O 1
ATOM 649 N N . SER A 1 86 ? -8.283 3.892 28.535 1.00 56.47 86 SER A N 1
ATOM 650 C CA . SER A 1 86 ? -7.391 4.019 29.676 1.00 56.47 86 SER A CA 1
ATOM 651 C C . SER A 1 86 ? -8.020 3.222 30.812 1.00 56.47 86 SER A C 1
ATOM 653 O O . SER A 1 86 ? -8.963 3.702 31.439 1.00 56.47 86 SER A O 1
ATOM 655 N N . ASP A 1 87 ? -7.566 1.980 30.977 1.00 50.84 87 ASP A N 1
ATOM 656 C CA . ASP A 1 87 ? -8.067 1.024 31.957 1.00 50.84 87 ASP A CA 1
ATOM 657 C C . ASP A 1 87 ? -8.074 1.744 33.318 1.00 50.84 87 ASP A C 1
ATOM 659 O O . ASP A 1 87 ? -7.022 2.153 33.819 1.00 50.84 87 ASP A O 1
ATOM 663 N N . SER A 1 88 ? -9.279 2.044 33.814 1.00 41.59 88 SER A N 1
ATOM 664 C CA . SER A 1 88 ? -9.556 2.740 35.080 1.00 41.59 88 SER A CA 1
ATOM 665 C C . SER A 1 88 ? -10.172 1.766 36.063 1.00 41.59 88 SER A C 1
ATOM 667 O O . SER A 1 88 ? -11.091 1.029 35.639 1.00 41.59 88 SER A O 1
#

Foldseek 3Di:
DDDPPPCVVVLVVQLVVQLVVLVVPDPDLDDQDPDQQVQCVPDPDPVSVVSNVVSVVVNVVSVVVSVVSSVVSVVVSVVVVVVPPPPD

Sequence (88 aa):
MTGIDSSQPLRRQRLHELLLALIAREDDLELMDGDGPAGLAGSASGEGAVVAARWLERNQRVFQKYQALVRTAVTLDALLDGEEPSDS